Protein AF-A0A0M3JQH9-F1 (afdb_monomer_lite)

Sequence (84 aa):
MSFIDPQQMPTIPIYRVTDSTGKFIDSAQDPNLDKEYAIKVYKKMLLLESMDKILYDSQRQGRISFYMTNSGEEVSSLNFIAFV

Secondary structure (DSSP, 8-state):
-PPPPGGGSPPPPPP--B-TTS-BS-GGG-----HHHHHHHHHHHHHHHHHHHHHHHHHHTTSSS-----TTTHHHHHHHHH--

Structure (mmCIF, N/CA/C/O backbone):
data_AF-A0A0M3JQH9-F1
#
_entry.id   AF-A0A0M3JQH9-F1
#
loop_
_atom_site.group_PDB
_atom_site.id
_atom_site.type_symbol
_atom_site.label_atom_id
_atom_site.label_alt_id
_atom_site.label_comp_id
_atom_site.label_asym_id
_atom_site.label_entity_id
_atom_site.label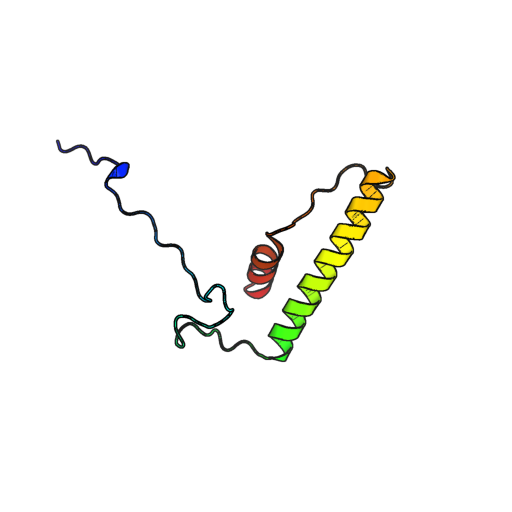_seq_id
_atom_site.pdbx_PDB_ins_code
_atom_site.Cartn_x
_atom_site.Cartn_y
_atom_site.Cartn_z
_atom_site.occupancy
_atom_site.B_iso_or_equiv
_atom_site.auth_seq_id
_atom_site.auth_comp_id
_atom_site.auth_asym_id
_atom_site.auth_atom_id
_atom_site.pdbx_PDB_model_num
ATOM 1 N N . MET A 1 1 ? 48.639 0.559 5.785 1.00 48.38 1 MET A N 1
ATOM 2 C CA . MET A 1 1 ? 47.283 0.071 6.108 1.00 48.38 1 MET A CA 1
ATOM 3 C C . MET A 1 1 ? 46.315 1.106 5.562 1.00 48.38 1 MET A C 1
ATOM 5 O O . MET A 1 1 ? 46.296 2.216 6.074 1.00 48.38 1 MET A O 1
ATOM 9 N N . SER A 1 2 ? 45.659 0.825 4.437 1.00 65.38 2 SER A N 1
ATOM 10 C CA . SER A 1 2 ? 44.702 1.753 3.825 1.00 65.38 2 SER A CA 1
ATOM 11 C C . SER A 1 2 ? 43.343 1.557 4.484 1.00 65.38 2 SER A C 1
ATOM 13 O O . SER A 1 2 ? 42.769 0.472 4.399 1.00 65.38 2 SER A O 1
ATOM 15 N N . PHE A 1 3 ? 42.856 2.588 5.166 1.00 76.00 3 PHE A N 1
ATOM 16 C CA . PHE A 1 3 ? 41.494 2.611 5.680 1.00 76.00 3 PHE A CA 1
ATOM 17 C C . PHE A 1 3 ? 40.536 2.749 4.498 1.00 76.00 3 PHE A C 1
ATOM 19 O O . PHE A 1 3 ? 40.720 3.623 3.653 1.00 76.00 3 P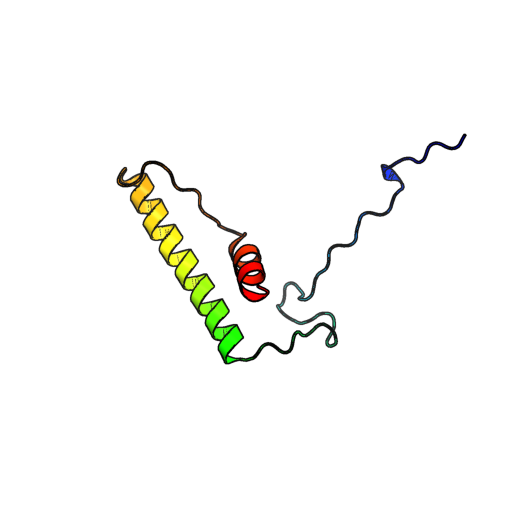HE A O 1
ATOM 26 N N . ILE A 1 4 ? 39.554 1.856 4.415 1.00 77.94 4 ILE A N 1
ATOM 27 C CA . ILE A 1 4 ? 38.468 1.970 3.445 1.00 77.94 4 ILE A CA 1
ATOM 28 C C . ILE A 1 4 ? 37.433 2.898 4.073 1.00 77.94 4 ILE A C 1
ATOM 30 O O . ILE A 1 4 ? 36.896 2.582 5.134 1.00 77.94 4 ILE A O 1
ATOM 34 N N . ASP A 1 5 ? 37.199 4.047 3.445 1.00 78.75 5 ASP A N 1
ATOM 35 C CA . ASP A 1 5 ? 36.149 4.977 3.848 1.00 78.75 5 ASP A CA 1
ATOM 36 C C . ASP A 1 5 ? 34.792 4.447 3.345 1.00 78.75 5 ASP A C 1
ATOM 38 O O . ASP A 1 5 ? 34.609 4.317 2.128 1.00 78.75 5 ASP A O 1
ATOM 42 N N . PRO A 1 6 ? 33.829 4.137 4.234 1.00 73.00 6 PRO A N 1
ATOM 43 C CA . PRO A 1 6 ? 32.497 3.687 3.836 1.00 73.00 6 PRO A CA 1
ATOM 44 C C . PRO A 1 6 ? 31.760 4.680 2.926 1.00 73.00 6 PRO A C 1
ATOM 46 O O . PRO A 1 6 ? 30.869 4.270 2.189 1.00 73.00 6 PRO A O 1
ATOM 49 N N . GLN A 1 7 ? 32.126 5.968 2.938 1.00 73.25 7 GLN A N 1
ATOM 50 C CA . GLN A 1 7 ? 31.515 6.992 2.080 1.00 73.25 7 GLN A CA 1
ATOM 51 C C . GLN A 1 7 ? 31.986 6.926 0.623 1.00 73.25 7 GLN A C 1
ATOM 53 O O . GLN A 1 7 ? 31.315 7.449 -0.263 1.00 73.25 7 GLN A O 1
ATOM 58 N N . GLN A 1 8 ? 33.129 6.285 0.361 1.00 72.69 8 GLN A N 1
ATOM 59 C CA . GLN A 1 8 ? 33.648 6.078 -0.995 1.00 72.69 8 GLN A CA 1
ATOM 60 C C . GLN A 1 8 ? 33.131 4.779 -1.626 1.00 72.69 8 GLN A C 1
ATOM 62 O O . GLN A 1 8 ? 33.412 4.506 -2.794 1.00 72.69 8 GLN A O 1
ATOM 67 N N . MET A 1 9 ? 32.377 3.971 -0.873 1.00 75.06 9 MET A N 1
ATOM 68 C CA . MET A 1 9 ? 31.735 2.781 -1.415 1.00 75.06 9 MET A CA 1
ATOM 69 C C . MET A 1 9 ? 30.475 3.189 -2.189 1.00 75.06 9 MET A C 1
ATOM 71 O O . MET A 1 9 ? 29.627 3.899 -1.643 1.00 75.06 9 MET A O 1
ATOM 75 N N . PRO A 1 10 ? 30.315 2.745 -3.448 1.00 75.06 10 PRO A N 1
ATOM 76 C CA . PRO A 1 10 ? 29.070 2.958 -4.168 1.00 75.06 10 PRO A CA 1
ATOM 77 C C . PRO A 1 10 ? 27.923 2.285 -3.407 1.00 75.06 10 PRO A C 1
ATOM 79 O O . PRO A 1 10 ? 28.051 1.156 -2.927 1.00 75.06 10 PRO A O 1
ATOM 82 N N . THR A 1 11 ? 26.802 2.990 -3.281 1.00 74.00 11 THR A N 1
ATOM 83 C CA . THR A 1 11 ? 25.599 2.453 -2.646 1.00 74.00 11 THR A CA 1
ATOM 84 C C . THR A 1 11 ? 25.027 1.295 -3.463 1.00 74.00 11 THR A C 1
ATOM 86 O O . THR A 1 11 ? 25.171 1.240 -4.686 1.00 74.00 11 THR A O 1
ATOM 89 N N . ILE A 1 12 ? 24.364 0.354 -2.780 1.00 79.50 12 ILE A N 1
ATOM 90 C CA . ILE A 1 12 ? 23.660 -0.746 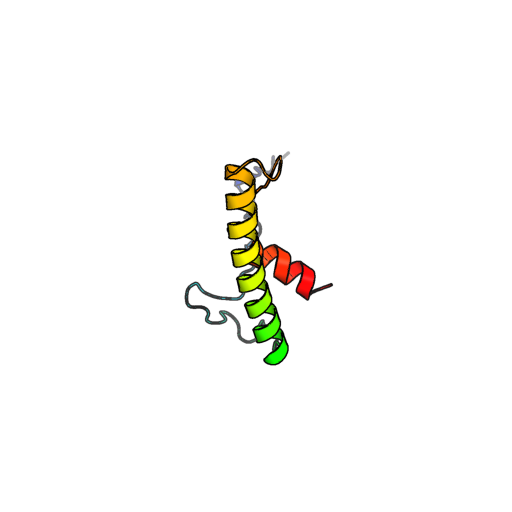-3.448 1.00 79.50 12 ILE A CA 1
ATOM 91 C C . ILE A 1 12 ? 22.587 -0.130 -4.361 1.00 79.50 12 ILE A C 1
ATOM 93 O O . ILE A 1 12 ? 21.773 0.665 -3.878 1.00 79.50 12 ILE A O 1
ATOM 97 N N . PRO A 1 13 ? 22.575 -0.455 -5.666 1.00 78.88 13 PRO A N 1
ATOM 98 C CA . PRO A 1 13 ? 21.606 0.112 -6.590 1.00 78.88 13 PRO A CA 1
ATOM 99 C C . PRO A 1 13 ? 20.189 -0.345 -6.231 1.00 78.88 13 PRO A C 1
ATOM 101 O O . PRO A 1 13 ? 19.956 -1.506 -5.895 1.00 78.88 13 PRO A O 1
ATOM 104 N N . ILE A 1 14 ? 19.229 0.576 -6.328 1.00 76.31 14 ILE A N 1
ATOM 105 C CA . ILE A 1 14 ? 17.816 0.282 -6.081 1.00 76.31 14 ILE A CA 1
ATOM 106 C C . ILE A 1 14 ? 17.250 -0.424 -7.310 1.00 76.31 14 ILE A C 1
ATOM 108 O O . ILE A 1 14 ? 17.241 0.131 -8.411 1.00 76.31 14 ILE A O 1
ATOM 112 N N . TYR A 1 15 ? 16.754 -1.642 -7.113 1.00 75.38 15 TYR A N 1
ATOM 113 C CA . TYR A 1 15 ? 16.066 -2.382 -8.159 1.00 75.38 15 TYR A CA 1
ATOM 114 C C . TYR A 1 15 ? 14.710 -1.736 -8.466 1.00 75.38 15 TYR A C 1
ATOM 116 O O . TYR A 1 15 ? 13.878 -1.557 -7.575 1.00 75.38 15 TYR A O 1
ATOM 124 N N . ARG A 1 16 ? 14.486 -1.376 -9.733 1.00 72.00 16 ARG A N 1
ATOM 125 C CA . ARG A 1 16 ? 13.257 -0.724 -10.197 1.00 72.00 16 ARG A CA 1
ATOM 126 C C . 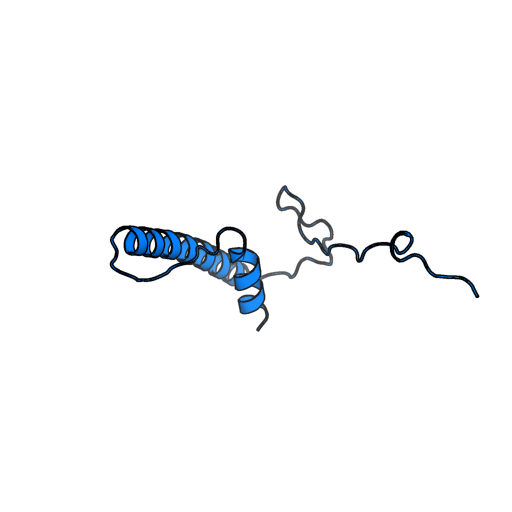ARG A 1 16 ? 12.835 -1.292 -11.546 1.00 72.00 16 ARG A C 1
ATOM 128 O O . ARG A 1 16 ? 13.572 -1.186 -12.518 1.00 72.00 16 ARG A O 1
ATOM 135 N N . VAL A 1 17 ? 11.624 -1.839 -11.591 1.00 72.06 17 VAL A N 1
ATOM 136 C CA . VAL A 1 17 ? 11.053 -2.503 -12.776 1.00 72.06 17 VAL A CA 1
ATOM 137 C C . VAL A 1 17 ? 10.247 -1.529 -13.643 1.00 72.06 17 VAL A C 1
ATOM 139 O O . VAL A 1 17 ? 10.317 -1.568 -14.872 1.00 72.06 17 VAL A O 1
ATOM 142 N N . THR A 1 18 ? 9.514 -0.615 -13.004 1.00 71.88 18 THR A N 1
ATOM 143 C CA . THR A 1 18 ? 8.617 0.340 -13.664 1.00 71.88 18 THR A CA 1
ATOM 144 C C . THR A 1 18 ? 9.083 1.774 -13.464 1.00 71.88 18 THR A C 1
ATOM 146 O O . THR A 1 18 ? 9.550 2.151 -12.386 1.00 71.88 18 THR A O 1
ATOM 149 N N . ASP A 1 19 ? 8.923 2.596 -14.494 1.00 73.31 19 ASP A N 1
ATOM 150 C CA . ASP A 1 19 ? 9.071 4.043 -14.374 1.00 73.31 19 ASP A CA 1
ATOM 151 C C . ASP A 1 19 ? 7.837 4.668 -13.690 1.00 73.31 19 ASP A C 1
ATOM 153 O O . ASP A 1 19 ? 6.792 4.032 -13.553 1.00 73.31 19 ASP A O 1
ATOM 157 N N . SER A 1 20 ? 7.937 5.933 -13.283 1.00 71.69 20 SER A N 1
ATOM 158 C CA . SER A 1 20 ? 6.850 6.737 -12.689 1.00 71.69 20 SER A CA 1
ATOM 159 C C . SER A 1 20 ? 5.578 6.814 -13.548 1.00 71.69 20 SER A C 1
ATOM 161 O O . SER A 1 20 ? 4.496 7.098 -13.043 1.00 71.69 20 SER A O 1
ATOM 163 N N . THR A 1 21 ? 5.706 6.526 -14.842 1.00 69.25 21 THR A N 1
ATOM 164 C CA . THR A 1 21 ? 4.616 6.462 -15.823 1.00 69.25 21 THR A CA 1
ATOM 165 C C . THR A 1 21 ? 3.977 5.072 -15.936 1.00 69.25 21 THR A C 1
ATOM 167 O O . THR A 1 21 ? 3.058 4.883 -16.729 1.00 69.25 21 THR A O 1
ATOM 170 N N . GLY A 1 22 ? 4.458 4.084 -15.172 1.00 64.50 22 GLY A N 1
ATOM 171 C CA . GLY A 1 22 ? 3.974 2.701 -15.202 1.00 64.50 22 GLY A CA 1
ATOM 172 C C . GLY A 1 22 ? 4.491 1.874 -16.382 1.00 64.50 22 GLY A C 1
ATOM 173 O O . GLY A 1 22 ? 4.054 0.742 -16.568 1.00 64.50 22 GLY A O 1
ATOM 174 N N . LYS A 1 23 ? 5.423 2.407 -17.184 1.00 70.88 23 LYS A N 1
ATOM 175 C CA . LYS A 1 23 ? 6.068 1.658 -18.270 1.00 70.88 23 LYS A CA 1
ATOM 176 C C . LYS A 1 23 ? 7.241 0.834 -17.734 1.00 70.88 23 LYS A C 1
ATOM 178 O O . LYS A 1 23 ? 8.031 1.333 -16.931 1.00 70.88 23 LYS A O 1
ATOM 183 N N . PHE A 1 24 ? 7.377 -0.404 -18.206 1.00 72.19 24 PHE A N 1
ATOM 184 C CA . PHE A 1 24 ? 8.544 -1.238 -17.922 1.00 72.19 24 PHE A CA 1
ATOM 185 C C . PHE A 1 24 ? 9.814 -0.609 -18.503 1.00 72.19 24 PHE A C 1
ATOM 187 O O . PHE A 1 24 ? 9.839 -0.213 -19.672 1.00 72.19 24 PHE A O 1
ATOM 194 N N . ILE A 1 25 ? 10.851 -0.500 -17.671 1.00 74.50 25 ILE A N 1
ATOM 195 C CA . ILE A 1 25 ? 12.159 0.046 -18.067 1.00 74.50 25 ILE A CA 1
ATOM 196 C C . ILE A 1 25 ? 12.925 -0.988 -18.900 1.00 74.50 25 ILE A C 1
ATOM 198 O O . ILE A 1 25 ? 13.579 -0.630 -19.876 1.00 74.50 25 ILE A O 1
ATOM 202 N N . ASP A 1 26 ? 12.792 -2.264 -18.543 1.00 71.19 26 ASP A N 1
ATOM 203 C CA . ASP A 1 26 ? 13.370 -3.394 -19.260 1.00 71.19 26 ASP A CA 1
ATOM 204 C C . ASP A 1 26 ? 12.269 -4.410 -19.582 1.00 71.19 26 ASP A C 1
ATOM 206 O O . ASP A 1 26 ? 11.567 -4.889 -18.693 1.00 71.19 26 ASP A O 1
ATOM 210 N N . SER A 1 27 ? 12.107 -4.729 -20.867 1.00 65.94 27 SER A N 1
ATOM 211 C CA . SER A 1 27 ? 11.120 -5.709 -21.336 1.00 65.94 27 SER A CA 1
ATOM 212 C C . SER A 1 27 ? 11.498 -7.150 -20.972 1.00 65.94 27 SER A C 1
ATOM 214 O O . SER A 1 27 ? 10.633 -8.017 -20.995 1.00 65.94 27 SER A O 1
ATOM 216 N N . ALA A 1 28 ? 12.761 -7.417 -20.617 1.00 66.75 28 ALA A N 1
ATOM 217 C CA . ALA A 1 28 ? 13.205 -8.724 -20.124 1.00 66.75 28 ALA A CA 1
ATOM 218 C C . ALA A 1 28 ? 12.881 -8.952 -18.636 1.00 66.75 28 ALA A C 1
ATOM 220 O O . ALA A 1 28 ? 12.916 -10.087 -18.169 1.00 66.75 28 ALA A O 1
ATOM 221 N N . GLN A 1 29 ? 12.567 -7.881 -17.899 1.00 64.38 29 GLN A N 1
ATOM 222 C CA . GLN A 1 29 ? 12.138 -7.925 -16.498 1.00 64.38 29 GLN A CA 1
ATOM 223 C C . GLN A 1 29 ? 10.611 -7.885 -16.361 1.00 64.38 29 GLN A C 1
ATOM 225 O O . GLN A 1 29 ? 10.116 -7.710 -15.250 1.00 64.38 29 GLN A O 1
ATOM 230 N N . ASP A 1 30 ? 9.864 -8.017 -17.464 1.00 65.44 30 ASP A N 1
ATOM 231 C CA . ASP A 1 30 ? 8.416 -8.184 -17.408 1.00 65.44 30 ASP A CA 1
ATOM 232 C C . ASP A 1 30 ? 8.110 -9.584 -16.846 1.00 65.44 30 ASP A C 1
ATOM 234 O O . ASP A 1 30 ? 8.413 -10.587 -17.502 1.00 65.44 30 ASP A O 1
ATOM 238 N N . PRO A 1 31 ? 7.524 -9.692 -15.639 1.00 65.25 31 PRO A N 1
ATOM 239 C CA . PRO A 1 31 ? 7.182 -10.981 -15.049 1.00 65.25 31 PRO A CA 1
ATOM 240 C C . PRO A 1 31 ? 6.076 -11.732 -15.811 1.00 65.25 31 PRO A C 1
ATOM 242 O O . PRO A 1 31 ? 5.702 -12.821 -15.381 1.00 65.25 31 PRO A O 1
ATOM 245 N N . ASN A 1 32 ? 5.551 -11.179 -16.915 1.00 66.38 32 ASN A N 1
ATOM 246 C CA . ASN A 1 32 ? 4.488 -11.759 -17.735 1.00 66.38 32 ASN A CA 1
ATOM 247 C C . ASN A 1 32 ? 3.328 -12.242 -16.853 1.00 66.38 32 ASN A C 1
ATOM 249 O O . ASN A 1 32 ? 2.902 -13.398 -16.892 1.00 66.38 32 ASN A O 1
ATOM 253 N N . LEU A 1 33 ? 2.896 -11.343 -15.965 1.00 67.75 33 LEU A N 1
ATOM 254 C CA . LEU A 1 33 ? 1.846 -11.616 -14.996 1.00 67.75 33 LEU A CA 1
ATOM 255 C C . LEU A 1 33 ? 0.554 -11.919 -15.743 1.00 67.75 33 LEU A C 1
ATOM 257 O O . LEU A 1 33 ? 0.102 -11.131 -16.576 1.00 67.75 33 LEU A O 1
ATOM 261 N N . ASP A 1 34 ? -0.065 -13.043 -15.394 1.00 78.44 34 ASP A N 1
ATOM 262 C CA . ASP A 1 34 ? -1.370 -13.380 -15.930 1.00 78.44 34 ASP A CA 1
ATOM 263 C C . ASP A 1 34 ? -2.382 -12.261 -15.621 1.00 78.44 34 ASP A C 1
ATOM 265 O O . ASP A 1 34 ? -2.411 -11.684 -14.526 1.00 78.44 34 ASP A O 1
ATOM 269 N N . LYS A 1 35 ? -3.219 -11.922 -16.604 1.00 77.81 35 LYS A N 1
ATOM 270 C CA . LYS A 1 35 ? -4.150 -10.793 -16.491 1.00 77.81 35 LYS A CA 1
ATOM 271 C C . LYS A 1 35 ? -5.129 -10.984 -15.333 1.00 77.81 35 LYS A C 1
ATOM 273 O O . LYS A 1 35 ? -5.471 -10.008 -14.659 1.00 77.81 35 LYS A O 1
ATOM 278 N N . GLU A 1 36 ? -5.585 -12.210 -15.082 1.00 81.38 36 GLU A N 1
ATOM 279 C CA . GLU A 1 36 ? -6.492 -12.490 -13.965 1.00 81.38 36 GLU A CA 1
ATOM 280 C C . GLU A 1 36 ? -5.786 -12.270 -12.630 1.00 81.38 36 GLU A C 1
ATOM 282 O O . GLU A 1 36 ? -6.364 -11.712 -11.690 1.00 81.38 36 GLU A O 1
ATOM 287 N N . TYR A 1 37 ? -4.508 -12.637 -12.569 1.00 78.25 37 TYR A N 1
ATOM 288 C CA . TYR A 1 37 ? -3.664 -12.414 -11.408 1.00 78.25 37 TYR A CA 1
ATOM 289 C C . TYR A 1 37 ? -3.443 -10.923 -11.128 1.00 78.25 37 TYR A C 1
ATOM 291 O O . TYR A 1 37 ? -3.666 -10.470 -10.002 1.00 78.25 37 TYR A O 1
ATOM 299 N N . ALA A 1 38 ? -3.098 -10.133 -12.147 1.00 78.44 38 ALA A N 1
ATOM 300 C CA . ALA A 1 38 ? -2.925 -8.685 -12.014 1.00 78.44 38 ALA A CA 1
ATOM 301 C C . ALA A 1 38 ? -4.208 -8.001 -11.505 1.00 78.44 38 ALA A C 1
ATOM 303 O O . ALA A 1 38 ? -4.171 -7.183 -10.583 1.00 78.44 38 ALA A O 1
ATOM 304 N N . ILE A 1 39 ? -5.369 -8.400 -12.036 1.00 82.62 39 ILE A N 1
ATOM 305 C CA . ILE A 1 39 ? -6.674 -7.906 -11.576 1.00 82.62 39 ILE A CA 1
ATOM 306 C C . ILE A 1 39 ? -6.936 -8.317 -10.122 1.00 82.62 39 ILE A C 1
ATOM 308 O O . ILE A 1 39 ? -7.471 -7.526 -9.343 1.00 82.62 39 ILE A O 1
ATOM 312 N N . LYS A 1 40 ? -6.572 -9.541 -9.728 1.00 83.50 40 LYS A N 1
ATOM 313 C CA . LYS A 1 40 ? -6.731 -10.024 -8.349 1.00 83.50 40 LYS A CA 1
ATOM 314 C C . LYS A 1 40 ? -5.879 -9.218 -7.370 1.00 83.50 40 LYS A C 1
ATOM 316 O O . LYS A 1 40 ? -6.384 -8.853 -6.311 1.00 83.50 40 LYS A O 1
ATOM 321 N N . VAL A 1 41 ? -4.628 -8.918 -7.719 1.00 80.69 41 VAL A N 1
ATOM 322 C CA . VAL A 1 41 ? -3.741 -8.071 -6.906 1.00 80.69 41 VAL A CA 1
ATOM 323 C C . VAL A 1 41 ? -4.318 -6.662 -6.778 1.00 80.69 41 VAL A C 1
ATOM 325 O O . VAL A 1 41 ? -4.455 -6.163 -5.663 1.00 80.69 41 VAL A O 1
ATOM 328 N N . TYR A 1 42 ? -4.768 -6.066 -7.882 1.00 81.62 42 TYR A N 1
ATOM 329 C CA . TYR A 1 42 ? -5.386 -4.739 -7.865 1.00 81.62 42 TYR A CA 1
ATOM 330 C C . TYR A 1 42 ? -6.650 -4.681 -6.991 1.00 81.62 42 TYR A C 1
ATOM 332 O O . TYR A 1 42 ? -6.813 -3.780 -6.170 1.00 81.62 42 TYR A O 1
ATOM 340 N N . LYS A 1 43 ? -7.531 -5.686 -7.086 1.00 83.56 43 LYS A N 1
ATOM 341 C CA . LYS A 1 43 ? -8.715 -5.782 -6.214 1.00 83.56 43 LYS A CA 1
ATOM 342 C C . LYS A 1 43 ? -8.340 -5.904 -4.737 1.00 83.56 43 LYS A C 1
ATOM 344 O O . LYS A 1 43 ? -9.035 -5.343 -3.894 1.00 83.56 43 LYS A O 1
ATOM 349 N N . LYS A 1 44 ? -7.261 -6.625 -4.414 1.00 82.06 44 LYS A N 1
ATOM 350 C CA . LYS A 1 44 ? -6.761 -6.729 -3.036 1.00 82.06 44 LYS A CA 1
ATOM 351 C C . LYS A 1 44 ? -6.229 -5.392 -2.511 1.00 82.06 44 LYS A C 1
ATOM 353 O O . LYS A 1 44 ? -6.488 -5.098 -1.350 1.00 82.06 44 LYS A O 1
ATOM 358 N N . MET A 1 45 ? -5.561 -4.584 -3.343 1.00 78.19 45 MET A N 1
ATOM 359 C CA . MET A 1 45 ? -5.127 -3.223 -2.971 1.00 78.19 45 MET A CA 1
ATOM 360 C C . MET A 1 45 ? -6.321 -2.365 -2.549 1.00 78.19 45 MET A C 1
ATOM 362 O O . MET A 1 45 ? -6.354 -1.854 -1.436 1.00 78.19 45 MET A O 1
ATOM 366 N N . LEU A 1 46 ? -7.354 -2.304 -3.394 1.00 83.38 46 LEU A N 1
ATOM 367 C CA . LEU A 1 46 ? -8.568 -1.533 -3.103 1.00 83.38 46 LEU A CA 1
ATOM 368 C C . LEU A 1 46 ? -9.303 -2.024 -1.848 1.00 83.38 46 LEU A C 1
ATOM 370 O O . LEU A 1 46 ? -9.871 -1.228 -1.095 1.00 83.38 46 LEU A O 1
ATOM 374 N N . LEU A 1 47 ? -9.313 -3.342 -1.623 1.00 84.19 47 LEU A N 1
ATOM 375 C CA . LEU A 1 47 ? -9.914 -3.923 -0.427 1.00 84.19 47 LEU A CA 1
ATOM 376 C C . LEU A 1 47 ? -9.158 -3.498 0.836 1.00 84.19 47 LEU A C 1
ATOM 378 O O . LEU A 1 47 ? -9.802 -3.097 1.802 1.00 84.19 47 LEU A O 1
ATOM 382 N N . LEU A 1 48 ? -7.824 -3.564 0.821 1.00 82.56 48 LEU A N 1
ATOM 383 C CA . LEU A 1 48 ? -6.991 -3.131 1.944 1.00 82.56 48 LEU A CA 1
ATOM 384 C C . LEU A 1 48 ? -7.187 -1.643 2.243 1.00 82.56 48 LEU A C 1
ATOM 386 O O . LEU A 1 48 ? -7.460 -1.309 3.389 1.00 82.56 48 LEU A O 1
ATOM 390 N N . GLU A 1 49 ? -7.182 -0.778 1.225 1.00 82.69 49 GLU A N 1
ATOM 391 C CA . GLU A 1 49 ? -7.440 0.661 1.395 1.00 82.69 49 GLU A CA 1
ATOM 392 C C . GLU A 1 49 ? -8.812 0.919 2.052 1.00 82.69 49 GLU A C 1
ATOM 394 O O . GLU A 1 49 ? -8.969 1.765 2.939 1.00 82.69 49 GLU A O 1
ATOM 399 N N . SER A 1 50 ? -9.829 0.158 1.638 1.00 84.12 50 SER A N 1
ATOM 400 C CA . SER A 1 50 ? -11.181 0.262 2.195 1.00 84.12 50 SER A CA 1
ATOM 401 C C . SER A 1 50 ? -11.245 -0.226 3.645 1.00 84.12 50 SER A C 1
ATOM 403 O O . SER A 1 50 ? -11.907 0.395 4.478 1.00 84.12 50 SER A O 1
ATOM 405 N N . MET A 1 51 ? -10.552 -1.322 3.964 1.00 83.25 51 MET A N 1
ATOM 406 C CA . MET A 1 51 ? -10.453 -1.844 5.328 1.00 83.25 51 MET A CA 1
ATOM 407 C C . MET A 1 51 ? -9.697 -0.880 6.245 1.00 83.25 51 MET A C 1
ATOM 409 O O . MET A 1 51 ? -10.167 -0.622 7.354 1.00 83.25 51 MET A O 1
ATOM 413 N N . ASP A 1 52 ? -8.596 -0.293 5.773 1.00 82.25 52 ASP A N 1
ATOM 414 C CA . ASP A 1 52 ? -7.798 0.685 6.516 1.00 82.25 52 ASP A CA 1
ATOM 415 C C . ASP A 1 52 ? -8.636 1.900 6.918 1.00 82.25 52 ASP A C 1
ATOM 417 O O . ASP A 1 52 ? -8.588 2.318 8.075 1.00 82.25 52 ASP A O 1
ATOM 421 N N . LYS A 1 53 ? -9.477 2.421 6.015 1.00 82.88 53 LYS A N 1
ATOM 422 C CA . LYS A 1 53 ? -10.409 3.522 6.325 1.00 82.88 53 LYS A CA 1
ATOM 423 C C . LYS A 1 53 ? -11.397 3.156 7.435 1.00 82.88 53 LYS A C 1
ATOM 425 O O . LYS A 1 53 ? -11.572 3.919 8.382 1.00 82.88 53 LYS A O 1
ATOM 430 N N . ILE A 1 54 ? -12.014 1.976 7.351 1.00 84.81 54 ILE A N 1
ATOM 431 C CA . ILE A 1 54 ? -13.001 1.515 8.344 1.00 84.81 54 ILE A CA 1
ATOM 432 C C . ILE A 1 54 ? -12.347 1.304 9.714 1.00 84.81 54 ILE A C 1
ATOM 434 O O 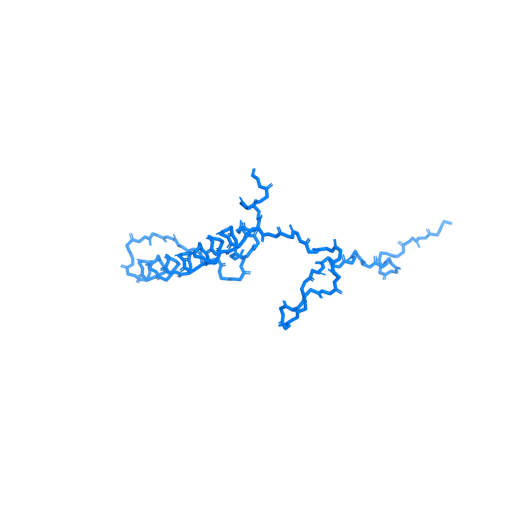. ILE A 1 54 ? -12.925 1.660 10.747 1.00 84.81 54 ILE A O 1
ATOM 438 N N . LEU A 1 55 ? -11.155 0.708 9.737 1.00 81.75 55 LEU A N 1
ATOM 439 C CA . LEU A 1 55 ? -10.422 0.427 10.969 1.00 81.75 55 LEU A CA 1
ATOM 440 C C . LEU A 1 55 ? -9.894 1.720 11.595 1.00 81.75 55 LEU A C 1
ATOM 442 O O . LEU A 1 55 ? -10.027 1.903 12.805 1.00 81.75 55 LEU A O 1
ATOM 446 N N . TYR A 1 56 ? -9.427 2.668 10.785 1.00 82.25 56 TYR A N 1
ATOM 447 C CA . TYR A 1 56 ? -9.061 4.004 11.246 1.00 82.25 56 TYR A CA 1
ATOM 448 C C . TYR A 1 56 ? -10.248 4.743 11.884 1.00 82.25 56 TYR A C 1
ATOM 450 O O . TYR A 1 56 ? -10.145 5.238 13.009 1.00 82.25 56 TYR A O 1
ATOM 458 N N . ASP A 1 57 ? -11.413 4.754 11.235 1.00 84.81 57 ASP A N 1
ATOM 459 C CA . ASP A 1 57 ? -12.612 5.386 11.797 1.00 84.81 57 ASP A CA 1
ATOM 460 C C . ASP A 1 57 ? -13.105 4.673 13.065 1.00 84.81 57 ASP A C 1
ATOM 462 O O . ASP A 1 57 ? -13.546 5.318 14.021 1.00 84.81 57 ASP A O 1
ATOM 466 N N . SER A 1 58 ? -12.979 3.345 13.119 1.00 84.31 58 SER A N 1
ATOM 467 C CA . SER A 1 58 ? -13.293 2.553 14.313 1.00 84.31 58 SER A CA 1
ATOM 468 C C . SER A 1 58 ? -12.362 2.881 15.481 1.00 84.31 58 SER A C 1
ATOM 470 O O . SER A 1 58 ? -12.813 2.909 16.629 1.00 84.31 58 SER A O 1
ATOM 472 N N . GLN A 1 59 ? -11.088 3.177 15.204 1.00 80.31 59 GLN A N 1
ATOM 473 C CA . GLN A 1 59 ? -10.119 3.628 16.204 1.00 80.31 59 GLN A CA 1
ATOM 474 C C . GLN A 1 59 ? -10.490 5.014 16.739 1.00 80.31 59 GLN A C 1
ATOM 476 O O . GLN A 1 59 ? -10.542 5.204 17.954 1.00 80.31 59 GLN A O 1
ATOM 481 N N . ARG A 1 60 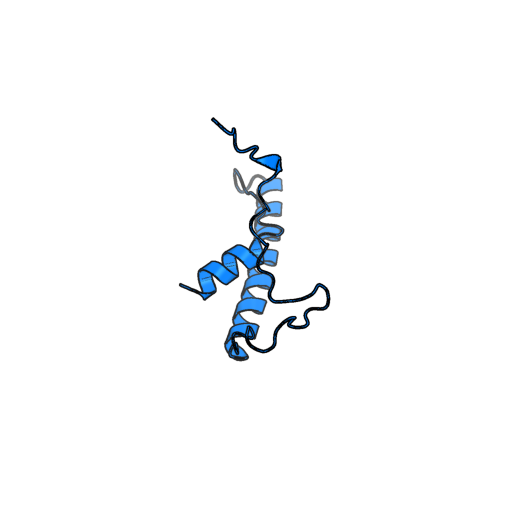? -10.866 5.957 15.864 1.00 82.75 60 ARG A N 1
ATOM 482 C CA . ARG A 1 60 ? -11.312 7.302 16.280 1.00 82.75 60 ARG A CA 1
ATOM 483 C C . ARG A 1 60 ? -12.602 7.292 17.097 1.00 82.75 60 ARG A C 1
ATOM 485 O O . ARG A 1 60 ? -12.809 8.180 17.918 1.00 82.75 60 ARG A O 1
ATOM 492 N N . GLN A 1 61 ? -13.455 6.291 16.894 1.00 86.31 61 GLN A N 1
ATOM 493 C CA . GLN A 1 61 ? -14.670 6.071 17.686 1.00 86.31 61 GLN A CA 1
ATOM 494 C C . GLN A 1 61 ? -14.425 5.271 18.977 1.00 86.31 61 GLN A C 1
ATOM 496 O O . GLN A 1 61 ? -15.378 4.992 19.702 1.00 86.31 61 GLN A O 1
ATOM 501 N N . GLY A 1 62 ? -13.185 4.864 19.264 1.00 83.94 62 GLY A N 1
ATOM 502 C CA . GLY A 1 62 ? -12.843 4.081 20.455 1.00 83.94 62 GLY A CA 1
ATOM 503 C C . GLY A 1 62 ? -13.355 2.637 20.439 1.00 83.94 62 GLY A C 1
ATOM 504 O O . GLY A 1 62 ? -13.394 1.996 21.485 1.00 83.94 62 GLY A O 1
ATOM 505 N N . ARG A 1 63 ? -13.753 2.106 19.273 1.00 80.88 63 ARG A N 1
ATOM 506 C CA . ARG A 1 63 ? -14.223 0.714 19.127 1.00 80.88 63 ARG A CA 1
ATOM 507 C C . ARG A 1 63 ? -13.073 -0.296 19.096 1.00 80.88 63 ARG A C 1
ATOM 509 O O . ARG A 1 63 ? -13.289 -1.465 19.396 1.00 80.88 63 ARG A O 1
ATOM 516 N N . ILE A 1 64 ? -11.866 0.154 18.747 1.00 80.88 64 ILE A N 1
ATOM 517 C CA . ILE A 1 64 ? -10.620 -0.621 18.787 1.00 80.88 64 ILE A CA 1
ATOM 518 C C . ILE A 1 64 ? -9.520 0.201 19.468 1.00 80.88 64 ILE A C 1
ATOM 520 O O . ILE A 1 64 ? -9.455 1.417 19.294 1.00 80.88 64 ILE A O 1
ATOM 524 N N . SER A 1 65 ? -8.663 -0.454 20.256 1.00 68.69 65 SER A N 1
ATOM 525 C CA . SER A 1 65 ? -7.673 0.234 21.100 1.00 68.69 65 SER A CA 1
ATOM 526 C C . SER A 1 65 ? -6.484 0.803 20.323 1.00 68.69 65 SER A C 1
ATOM 528 O O . SER A 1 65 ? -5.922 1.815 20.735 1.00 68.69 65 SER A O 1
ATOM 530 N N . PHE A 1 66 ? -6.086 0.174 19.213 1.00 64.19 66 PHE A N 1
ATOM 531 C CA . PHE A 1 66 ? -4.948 0.624 18.412 1.00 64.19 66 PHE A CA 1
ATOM 532 C C . PHE A 1 66 ? -5.070 0.145 16.961 1.00 64.19 66 PHE A C 1
ATOM 534 O O . PHE A 1 66 ? -5.414 -1.011 16.723 1.00 64.19 66 PHE A O 1
ATOM 541 N N . TYR A 1 67 ? -4.775 1.026 16.005 1.00 73.00 67 TYR A N 1
ATOM 542 C CA . TYR A 1 67 ? -4.636 0.690 14.588 1.00 73.00 67 TYR A CA 1
ATOM 543 C C . TYR A 1 67 ? -3.554 1.570 13.963 1.00 73.00 67 TYR A C 1
ATOM 545 O O . TYR A 1 67 ? -3.500 2.765 14.252 1.00 73.00 67 TYR A O 1
ATOM 553 N N . MET A 1 68 ? -2.702 0.982 13.125 1.00 69.12 68 MET A N 1
ATOM 554 C CA . MET A 1 68 ? -1.674 1.691 12.366 1.00 69.12 68 MET A CA 1
ATOM 555 C C . MET A 1 68 ? -1.960 1.470 10.883 1.00 69.12 68 MET A C 1
ATOM 557 O O . MET A 1 68 ? -2.079 0.332 10.441 1.00 69.12 68 MET A O 1
ATOM 561 N N . THR A 1 69 ? -2.132 2.560 10.140 1.00 59.28 69 THR A N 1
ATOM 562 C CA . THR A 1 69 ? -2.436 2.538 8.704 1.00 59.28 69 THR A CA 1
ATOM 563 C C . THR A 1 69 ? -1.214 2.091 7.911 1.00 59.28 69 THR A C 1
ATOM 565 O O . THR A 1 69 ? -0.130 2.628 8.139 1.00 59.28 69 THR A O 1
ATOM 568 N N . ASN A 1 70 ? -1.379 1.187 6.942 1.00 59.53 70 ASN A N 1
ATOM 569 C CA . ASN A 1 70 ? -0.276 0.688 6.108 1.00 59.53 70 ASN A CA 1
ATOM 570 C C . ASN A 1 70 ? -0.058 1.543 4.841 1.00 59.53 70 ASN A C 1
ATOM 572 O O . ASN A 1 70 ? 0.382 1.053 3.798 1.00 59.53 70 ASN A O 1
ATOM 576 N N . SER A 1 71 ? -0.416 2.829 4.906 1.00 57.91 71 SER A N 1
ATOM 577 C CA . SER A 1 71 ? -0.453 3.728 3.755 1.00 57.91 71 SER A CA 1
ATOM 578 C C . SER A 1 71 ? 0.933 3.869 3.121 1.00 57.91 71 SER A C 1
ATOM 580 O O . SER A 1 71 ? 1.844 4.440 3.715 1.00 57.91 71 SER A O 1
ATOM 582 N N . GLY A 1 72 ? 1.079 3.364 1.895 1.00 60.00 72 GLY A N 1
ATOM 583 C CA . GLY A 1 72 ? 2.332 3.406 1.132 1.00 60.00 72 GLY A CA 1
ATOM 584 C C . GLY A 1 72 ? 3.140 2.103 1.124 1.00 60.00 72 GLY A C 1
ATOM 585 O O . GLY A 1 72 ? 3.992 1.951 0.253 1.00 60.00 72 GLY A O 1
ATOM 586 N N . GLU A 1 73 ? 2.842 1.133 1.995 1.00 58.94 73 GLU A N 1
ATOM 587 C CA . GLU A 1 73 ? 3.482 -0.199 1.985 1.00 58.94 73 GLU A CA 1
ATOM 588 C C . GLU A 1 73 ? 2.590 -1.307 1.400 1.00 58.94 73 GLU A C 1
ATOM 590 O O . GLU A 1 73 ? 3.024 -2.449 1.245 1.00 58.94 73 GLU A O 1
ATOM 595 N N . GLU A 1 74 ? 1.365 -0.973 0.994 1.00 59.56 74 GLU A N 1
ATOM 596 C CA . GLU A 1 74 ? 0.377 -1.904 0.431 1.00 59.56 74 GLU A CA 1
ATOM 597 C C . GLU A 1 74 ? 0.944 -2.743 -0.724 1.00 59.56 74 GLU A C 1
ATOM 599 O O . GLU A 1 74 ? 0.719 -3.952 -0.795 1.00 59.56 74 GLU A O 1
ATOM 604 N N . VAL A 1 75 ? 1.732 -2.116 -1.604 1.00 56.56 75 VAL A N 1
ATOM 605 C CA . VAL A 1 75 ? 2.357 -2.787 -2.751 1.00 56.56 75 VAL A CA 1
ATOM 606 C C . VAL A 1 75 ? 3.466 -3.738 -2.304 1.00 56.56 75 VAL A C 1
ATOM 608 O O . VAL A 1 75 ? 3.577 -4.825 -2.863 1.00 56.56 75 VAL A O 1
ATOM 611 N N . SER A 1 76 ? 4.252 -3.372 -1.287 1.00 58.22 76 SER A N 1
ATOM 612 C CA . SER A 1 76 ? 5.329 -4.215 -0.749 1.00 58.22 76 SER A CA 1
ATOM 613 C C . SER A 1 76 ? 4.757 -5.469 -0.086 1.00 58.22 76 SER A C 1
ATOM 615 O O . SER A 1 76 ? 5.151 -6.589 -0.415 1.00 58.22 76 SER A O 1
ATOM 617 N N . SER A 1 77 ? 3.740 -5.300 0.766 1.00 57.88 77 SER A N 1
ATOM 618 C CA . SER A 1 77 ? 3.066 -6.419 1.428 1.00 57.88 77 SER A CA 1
ATOM 619 C C . SER A 1 77 ? 2.347 -7.327 0.428 1.00 57.88 77 SER A C 1
ATOM 621 O O . SER A 1 77 ? 2.428 -8.549 0.538 1.00 57.88 77 SER A O 1
ATOM 623 N N . LEU A 1 78 ? 1.672 -6.765 -0.580 1.00 57.78 78 LEU A N 1
ATOM 624 C CA . LEU A 1 78 ? 0.987 -7.569 -1.594 1.00 57.78 78 LEU A CA 1
ATOM 625 C C . LEU A 1 78 ? 1.946 -8.276 -2.547 1.00 57.78 78 LEU A C 1
ATOM 627 O O . LEU A 1 78 ? 1.678 -9.428 -2.873 1.00 57.78 78 LEU A O 1
ATOM 631 N N . ASN A 1 79 ? 3.050 -7.642 -2.960 1.00 53.72 79 ASN A N 1
ATOM 632 C CA . ASN A 1 79 ? 4.083 -8.318 -3.750 1.00 53.72 79 ASN A CA 1
ATOM 633 C C . ASN A 1 79 ? 4.731 -9.458 -2.959 1.00 53.72 79 ASN A C 1
ATOM 635 O O . ASN A 1 79 ? 4.985 -10.518 -3.519 1.00 53.72 79 ASN A O 1
ATOM 639 N N . PHE A 1 80 ? 4.955 -9.286 -1.656 1.00 47.81 80 PHE A N 1
ATOM 640 C CA . PHE A 1 80 ? 5.489 -10.365 -0.827 1.00 47.81 80 PHE A CA 1
ATOM 641 C C . PHE A 1 80 ? 4.508 -11.544 -0.723 1.00 47.81 80 PHE A C 1
ATOM 643 O O . PHE A 1 80 ? 4.903 -12.691 -0.886 1.00 47.81 80 PHE A O 1
ATOM 650 N N . ILE A 1 81 ? 3.211 -11.269 -0.550 1.00 46.34 81 ILE A N 1
ATOM 651 C CA . ILE A 1 81 ? 2.151 -12.297 -0.561 1.00 46.34 81 ILE A CA 1
ATOM 652 C C . ILE A 1 81 ? 1.972 -12.920 -1.959 1.00 46.34 81 ILE A C 1
ATOM 654 O O . ILE A 1 81 ? 1.436 -14.016 -2.083 1.00 46.34 81 ILE A O 1
ATOM 658 N N . ALA A 1 82 ? 2.372 -12.217 -3.017 1.00 45.12 82 ALA A N 1
ATOM 659 C CA . ALA A 1 82 ? 2.254 -12.666 -4.398 1.00 45.12 82 ALA A CA 1
ATOM 660 C C . ALA A 1 82 ? 3.340 -13.673 -4.817 1.00 45.12 82 ALA A C 1
ATOM 662 O O . ALA A 1 82 ? 3.090 -14.491 -5.702 1.00 45.12 82 ALA A O 1
ATOM 663 N N . PHE A 1 83 ? 4.517 -13.605 -4.189 1.00 37.44 83 PHE A N 1
ATOM 664 C CA . PHE A 1 83 ? 5.694 -14.428 -4.492 1.00 37.44 83 PHE A CA 1
ATOM 665 C C . PHE A 1 83 ? 5.939 -15.581 -3.495 1.00 37.44 83 PHE A C 1
ATOM 667 O O . PHE A 1 83 ? 6.929 -16.298 -3.646 1.00 37.44 83 PHE A O 1
ATOM 674 N N . VAL A 1 84 ? 5.055 -15.772 -2.506 1.00 31.55 84 VAL A N 1
ATOM 675 C CA . VAL A 1 84 ? 5.014 -16.939 -1.595 1.00 31.55 84 VAL A CA 1
ATOM 676 C C . VAL A 1 84 ? 3.889 -17.876 -2.016 1.00 31.55 84 VAL A C 1
ATOM 678 O O . VAL A 1 84 ? 4.150 -19.096 -2.085 1.00 31.55 84 VAL A O 1
#

Foldseek 3Di:
DDDDDPVPDDDDDDDDQADPVRDGPDPVPPPVDDPVRVVVLVVQLVVLVVVLVVVVVCCVVVVDVDDDRPPPCSCVVSVVVVVD

pLDDT: mean 71.58, std 11.7, range [31.55, 86.31]

Radius of gyration: 19.56 Å; chains: 1; bounding box: 62×24×42 Å

InterPro domains:
  IPR029061 Thiamin diphosphate-binding fold [SSF52518] (8-78)
  IPR050771 Alpha-ketoacid dehydrogenase complex E1 component [PTHR43380] (1-76)

Organism: Anisakis simplex (NCBI:txid6269)